Protein AF-A0A6P8YXA9-F1 (afdb_monomer_lite)

Secondary structure (DSSP, 8-state):
------S---------------HHHHHHHHHHHHHHHTTS---SSSPPHHHHHHHHHHHHHHTT--TTTHHHHHHHHHHHH-SS--HHHHHHHHHHHHHHHHSPPP-

pLDDT: mean 82.01, std 16.98, range [42.91, 97.69]

Foldseek 3Di:
DDPDDDDDPPPDPPVPPQADDDPQQLVLLLVLLLVLLVPQDADDPDDGLSRVLSVVLSVSVVSRDQLQCSLVSSLVSSCVVPVCRPVVSSVSSSVSSNVSSVDDTDD

Radius of gyration: 18.48 Å; chains: 1; bounding box: 44×61×37 Å

Organism: Thrips palmi (NCBI:txid161013)

Structure (mmCIF, N/CA/C/O backbone):
data_AF-A0A6P8YXA9-F1
#
_entry.id   AF-A0A6P8YXA9-F1
#
loop_
_atom_site.group_PDB
_atom_site.id
_atom_site.type_symbol
_atom_site.label_atom_id
_atom_site.label_alt_id
_atom_site.label_comp_id
_atom_site.label_asym_id
_atom_site.label_entity_id
_atom_site.label_seq_id
_atom_site.pdbx_PDB_ins_code
_atom_site.Cartn_x
_atom_site.Cartn_y
_atom_site.Cartn_z
_atom_site.occupancy
_atom_site.B_iso_or_equiv
_atom_site.auth_seq_id
_atom_site.auth_comp_id
_atom_site.auth_asym_id
_atom_site.auth_atom_id
_atom_site.pdbx_PDB_model_num
ATOM 1 N N . MET A 1 1 ? -32.510 -47.750 -3.901 1.00 48.03 1 MET A N 1
ATOM 2 C CA . MET A 1 1 ? -31.948 -46.939 -2.799 1.00 48.03 1 MET A CA 1
ATOM 3 C C . MET A 1 1 ? -31.085 -45.852 -3.418 1.00 48.03 1 MET A C 1
ATOM 5 O O . MET A 1 1 ? -30.033 -46.178 -3.936 1.00 48.03 1 MET A O 1
ATOM 9 N N . SER A 1 2 ? -31.540 -44.599 -3.441 1.00 42.91 2 SER A N 1
ATOM 10 C CA . SER A 1 2 ? -30.706 -43.468 -3.870 1.00 42.91 2 SER A CA 1
ATOM 11 C C . SER A 1 2 ? -30.929 -42.328 -2.881 1.00 42.91 2 SER A C 1
ATOM 13 O O . SER A 1 2 ? -31.830 -41.508 -3.024 1.00 42.91 2 SER A O 1
ATOM 15 N N . ARG A 1 3 ? -30.195 -42.407 -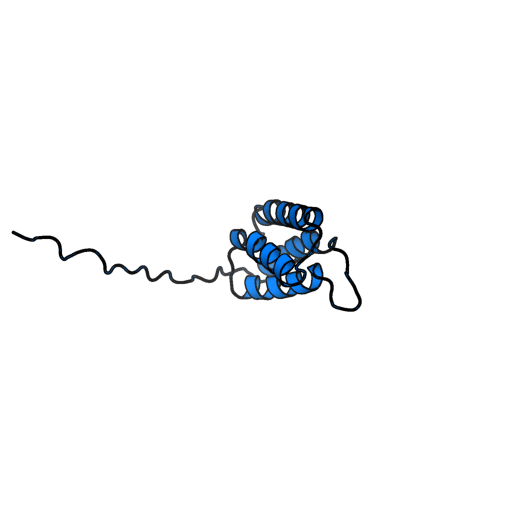1.768 1.00 54.41 3 ARG A N 1
ATOM 16 C CA . ARG A 1 3 ? -30.170 -41.426 -0.679 1.00 54.41 3 ARG A CA 1
ATOM 17 C C . ARG A 1 3 ? -28.969 -40.506 -0.901 1.00 54.41 3 ARG A C 1
ATOM 19 O O . ARG A 1 3 ? -27.994 -40.604 -0.171 1.00 54.41 3 ARG A O 1
ATOM 26 N N . THR A 1 4 ? -29.019 -39.644 -1.911 1.00 52.78 4 THR A N 1
ATOM 27 C CA . THR A 1 4 ? -27.946 -38.655 -2.123 1.00 52.78 4 THR A CA 1
ATOM 28 C C . THR A 1 4 ? -28.508 -37.391 -2.761 1.00 52.78 4 THR A C 1
ATOM 30 O O . THR A 1 4 ? -28.155 -37.020 -3.872 1.00 52.78 4 THR A O 1
ATOM 33 N N . LEU A 1 5 ? -29.473 -36.760 -2.095 1.00 53.25 5 LEU A N 1
ATOM 34 C CA . LEU A 1 5 ? -30.081 -35.522 -2.588 1.00 53.25 5 LEU A CA 1
ATOM 35 C C . LEU A 1 5 ? -30.401 -34.580 -1.430 1.00 53.25 5 LEU A C 1
ATOM 37 O O . LEU A 1 5 ? -31.514 -34.110 -1.275 1.00 53.25 5 LEU A O 1
ATOM 41 N N . LEU A 1 6 ? -29.408 -34.357 -0.578 1.00 52.28 6 LEU A N 1
ATOM 42 C CA . LEU A 1 6 ? -29.375 -33.331 0.458 1.00 52.28 6 LEU A CA 1
ATOM 43 C C . LEU A 1 6 ? -27.892 -32.975 0.624 1.00 52.28 6 LEU A C 1
ATOM 45 O O . LEU A 1 6 ? -27.059 -33.874 0.582 1.00 52.28 6 LEU A O 1
ATOM 49 N N . ILE A 1 7 ? -27.577 -31.698 0.852 1.00 54.12 7 ILE A N 1
ATOM 50 C CA . ILE A 1 7 ? -26.226 -31.118 1.019 1.00 54.12 7 ILE A CA 1
ATOM 51 C C . ILE A 1 7 ? -25.566 -30.615 -0.282 1.00 54.12 7 ILE A C 1
ATOM 53 O O . ILE A 1 7 ? -24.484 -31.063 -0.609 1.00 54.12 7 ILE A O 1
ATOM 57 N N . VAL A 1 8 ? -26.143 -29.633 -0.989 1.00 51.28 8 VAL A N 1
ATOM 58 C CA . VAL A 1 8 ? -25.339 -28.558 -1.631 1.00 51.28 8 VAL A CA 1
ATOM 59 C C . VAL A 1 8 ? -26.202 -27.296 -1.817 1.00 51.28 8 VAL A C 1
ATOM 61 O O . VAL A 1 8 ? -26.421 -26.833 -2.927 1.00 51.28 8 VAL A O 1
ATOM 64 N N . LEU A 1 9 ? -26.763 -26.730 -0.747 1.00 45.59 9 LEU A N 1
ATOM 65 C CA . LEU A 1 9 ? -27.330 -25.371 -0.825 1.00 45.59 9 LEU A CA 1
ATOM 66 C C . LEU A 1 9 ? -27.036 -24.557 0.440 1.00 45.59 9 LEU A C 1
ATOM 68 O O . LEU A 1 9 ? -27.839 -23.754 0.892 1.00 45.59 9 LEU A O 1
ATOM 72 N N . ALA A 1 10 ? -25.853 -24.764 1.014 1.00 48.88 10 ALA A N 1
ATOM 73 C CA . ALA A 1 10 ? -25.210 -23.766 1.856 1.00 48.88 10 ALA A CA 1
ATOM 74 C C . ALA A 1 10 ? -24.262 -22.970 0.953 1.00 48.88 10 ALA A C 1
ATOM 76 O O . ALA A 1 10 ? -23.042 -23.047 1.095 1.00 48.88 10 ALA A O 1
ATOM 77 N N . LEU A 1 11 ? -24.813 -22.273 -0.052 1.00 47.75 11 LEU A N 1
ATOM 78 C CA . LEU A 1 11 ? -24.038 -21.250 -0.741 1.00 47.75 11 LEU A CA 1
ATOM 79 C C . LEU A 1 11 ? -23.850 -20.134 0.278 1.00 47.75 11 LEU A C 1
ATOM 81 O O . LEU A 1 11 ? -24.747 -19.343 0.558 1.00 47.75 11 LEU A O 1
ATOM 85 N N . VAL A 1 12 ? -22.685 -20.216 0.904 1.00 53.66 12 VAL A N 1
ATOM 86 C CA . VAL A 1 12 ? -22.055 -19.261 1.791 1.00 53.66 12 VAL A CA 1
ATOM 87 C C . VAL A 1 12 ? -22.449 -17.860 1.343 1.00 53.66 12 VAL A C 1
ATOM 89 O O . VAL A 1 12 ? -21.948 -17.349 0.342 1.00 53.66 12 VAL A O 1
ATOM 92 N N . VAL A 1 13 ? -23.350 -17.231 2.097 1.00 48.41 13 VAL A N 1
ATOM 93 C CA . VAL A 1 13 ? -23.421 -15.777 2.141 1.00 48.41 13 VAL A CA 1
ATOM 94 C C . VAL A 1 13 ? -22.087 -15.370 2.752 1.00 48.41 13 VAL A C 1
ATOM 96 O O . VAL A 1 13 ? -21.944 -15.264 3.966 1.00 48.41 13 VAL A O 1
ATOM 99 N N . ALA A 1 14 ? -21.061 -15.248 1.911 1.00 51.09 14 ALA A N 1
ATOM 100 C CA . ALA A 1 14 ? -19.849 -14.538 2.248 1.00 51.09 14 ALA A CA 1
ATOM 101 C C . ALA A 1 14 ? -20.289 -13.082 2.331 1.00 51.09 14 ALA A C 1
ATOM 103 O O . ALA A 1 14 ? -20.175 -12.321 1.375 1.00 51.09 14 ALA A O 1
ATOM 104 N N . THR A 1 15 ? -20.908 -12.729 3.455 1.00 48.28 15 THR A N 1
ATOM 105 C CA . THR A 1 15 ? -21.069 -11.357 3.900 1.00 48.28 15 THR A CA 1
ATOM 106 C C . THR A 1 15 ? -19.699 -10.727 3.737 1.00 48.28 15 THR A C 1
ATOM 108 O O . THR A 1 15 ? -18.768 -11.043 4.485 1.00 48.28 15 THR A O 1
ATOM 111 N N . ALA A 1 16 ? -19.553 -9.917 2.691 1.00 51.34 16 ALA A N 1
ATOM 112 C CA . ALA A 1 16 ? -18.423 -9.038 2.498 1.00 51.34 16 ALA A CA 1
ATOM 113 C C . ALA A 1 16 ? -18.476 -8.037 3.653 1.00 51.34 16 ALA A C 1
ATOM 115 O O . ALA A 1 16 ? -19.016 -6.943 3.535 1.00 51.34 16 ALA A O 1
ATOM 116 N N . TYR A 1 17 ? -18.017 -8.471 4.825 1.00 56.78 17 TYR A N 1
ATOM 117 C CA . TYR A 1 17 ? -17.799 -7.600 5.956 1.00 56.78 17 TYR A CA 1
ATOM 118 C C . TYR A 1 17 ? -16.659 -6.684 5.535 1.00 56.78 17 TYR A C 1
ATOM 120 O O . TYR A 1 17 ? -15.492 -7.087 5.550 1.00 56.78 17 TYR A O 1
ATOM 128 N N . ALA A 1 18 ? -17.021 -5.480 5.093 1.00 63.09 18 ALA A N 1
ATOM 129 C CA . ALA A 1 18 ? -16.091 -4.374 5.001 1.00 63.09 18 ALA A CA 1
ATOM 130 C C . ALA A 1 18 ? -15.378 -4.276 6.354 1.00 63.09 18 ALA A C 1
ATOM 132 O O . ALA A 1 18 ? -16.013 -4.229 7.410 1.00 63.09 18 ALA A O 1
ATOM 133 N N . HIS A 1 19 ? -14.054 -4.333 6.341 1.00 78.00 19 HIS A N 1
ATOM 134 C CA . HIS A 1 19 ? -13.276 -4.177 7.551 1.00 78.00 19 HIS A CA 1
ATOM 135 C C . HIS A 1 19 ? -13.378 -2.720 8.013 1.00 78.00 19 HIS A C 1
ATOM 137 O O . HIS A 1 19 ? -12.981 -1.800 7.302 1.00 78.00 19 HIS A O 1
ATOM 143 N N . HIS A 1 20 ? -13.941 -2.493 9.197 1.00 86.81 20 HIS A N 1
ATOM 144 C CA . HIS A 1 20 ? -14.159 -1.143 9.704 1.00 86.81 20 HIS A CA 1
ATOM 145 C C . HIS A 1 20 ? -12.905 -0.623 10.411 1.00 86.81 20 HIS A C 1
ATOM 147 O O . HIS A 1 20 ? -12.669 -0.933 11.575 1.00 86.81 20 HIS A O 1
ATOM 153 N N . TYR A 1 21 ? -12.117 0.188 9.706 1.00 91.38 21 TYR A N 1
ATOM 154 C CA . TYR A 1 21 ? -11.011 0.943 10.294 1.00 91.38 21 TYR A CA 1
ATOM 155 C C . TYR A 1 21 ? -11.501 2.258 10.901 1.00 91.38 21 TYR A C 1
ATOM 157 O O . TYR A 1 21 ? -12.275 2.987 10.268 1.00 91.38 21 TYR A O 1
ATOM 165 N N . THR A 1 22 ? -10.991 2.616 12.080 1.00 94.88 22 THR A N 1
ATOM 166 C CA . THR A 1 22 ? -11.156 3.977 12.616 1.00 94.88 22 THR A CA 1
ATOM 167 C C . THR A 1 22 ? -10.470 4.999 11.699 1.00 94.88 22 THR A C 1
ATOM 169 O O . THR A 1 22 ? -9.550 4.641 10.959 1.00 94.88 22 THR A O 1
ATOM 172 N N . PRO A 1 23 ? -10.839 6.291 11.740 1.00 94.38 23 PRO A N 1
ATOM 173 C CA . PRO A 1 23 ? -10.139 7.315 10.960 1.00 94.38 23 PRO A CA 1
ATOM 174 C C . PRO A 1 23 ? -8.619 7.346 11.205 1.00 94.38 23 PRO A C 1
ATOM 176 O O . PRO A 1 23 ? -7.851 7.551 10.267 1.00 94.38 23 PRO A O 1
ATOM 179 N N . ALA A 1 24 ? -8.177 7.085 12.442 1.00 95.19 24 ALA A N 1
ATOM 180 C CA . ALA A 1 24 ? -6.759 6.993 12.789 1.00 95.19 24 ALA A CA 1
ATOM 181 C C . ALA A 1 24 ? -6.081 5.789 12.114 1.00 95.19 24 ALA A C 1
ATOM 183 O O . ALA A 1 24 ? -5.026 5.941 11.503 1.00 95.19 24 ALA A O 1
ATOM 184 N N . GLN A 1 25 ? -6.730 4.623 12.132 1.00 96.38 25 GLN A N 1
ATOM 185 C CA . GLN A 1 25 ? -6.242 3.418 11.458 1.00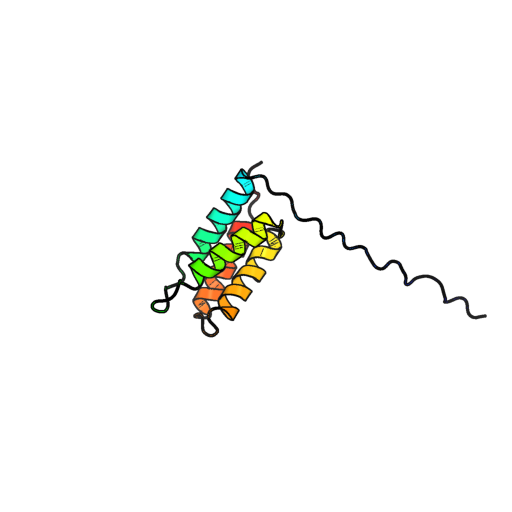 96.38 25 GLN A CA 1
ATOM 186 C C . GLN A 1 25 ? -6.201 3.577 9.934 1.00 96.38 25 GLN A C 1
ATOM 188 O O . GLN A 1 25 ? -5.250 3.133 9.298 1.00 96.38 25 GLN A O 1
ATOM 193 N N . GLN A 1 26 ? -7.195 4.246 9.339 1.00 95.56 26 GLN A N 1
ATOM 194 C CA . GLN A 1 26 ? -7.186 4.558 7.905 1.00 95.56 26 GLN A CA 1
ATOM 195 C C . GLN A 1 26 ? -6.014 5.473 7.553 1.00 95.56 26 GLN A C 1
ATOM 197 O O . GLN A 1 26 ? -5.317 5.226 6.571 1.00 95.56 26 GLN A O 1
ATOM 202 N N . LYS A 1 27 ? -5.770 6.514 8.361 1.00 95.94 27 LYS A N 1
ATOM 203 C CA . LYS A 1 27 ? -4.612 7.395 8.182 1.00 95.94 27 LYS A CA 1
ATOM 204 C C . LYS A 1 27 ? -3.308 6.605 8.269 1.00 95.94 27 LYS A C 1
ATOM 206 O O . LYS A 1 27 ? -2.478 6.723 7.378 1.00 95.94 27 LYS A O 1
ATOM 211 N N . GLU A 1 28 ? -3.153 5.776 9.294 1.00 97.06 28 GLU A N 1
ATOM 212 C CA . GLU A 1 28 ? -1.956 4.959 9.488 1.00 97.06 28 GLU A CA 1
ATOM 213 C C . GLU A 1 28 ? -1.712 3.983 8.327 1.00 97.06 28 GLU A C 1
ATOM 215 O O . GLU A 1 28 ? -0.582 3.861 7.857 1.00 97.06 28 GLU A O 1
ATOM 220 N N . LEU A 1 29 ? -2.759 3.319 7.826 1.00 96.44 29 LEU A N 1
ATOM 221 C CA . LEU A 1 29 ? -2.665 2.469 6.637 1.00 96.44 29 LEU A CA 1
ATOM 222 C C . LEU A 1 29 ? -2.216 3.267 5.413 1.00 96.44 29 LEU A C 1
ATOM 224 O O . LEU A 1 29 ? -1.294 2.845 4.718 1.00 96.44 29 LEU A O 1
ATOM 228 N N . ASN A 1 30 ? -2.833 4.422 5.172 1.00 96.44 30 ASN A N 1
ATOM 229 C CA . ASN A 1 30 ? -2.504 5.272 4.033 1.00 96.44 30 ASN A CA 1
ATOM 230 C C . ASN A 1 30 ? -1.059 5.786 4.109 1.00 96.44 30 ASN A C 1
ATOM 232 O O . ASN A 1 30 ? -0.346 5.721 3.112 1.00 96.44 30 ASN A O 1
ATOM 236 N N . ASP A 1 31 ? -0.598 6.222 5.283 1.00 97.38 31 ASP A N 1
ATOM 237 C CA . ASP A 1 31 ? 0.782 6.679 5.487 1.00 97.38 31 ASP A CA 1
ATOM 238 C C . ASP A 1 31 ? 1.783 5.544 5.207 1.00 97.38 31 ASP A C 1
ATOM 240 O O . ASP A 1 31 ? 2.771 5.728 4.496 1.00 97.38 31 ASP A O 1
ATOM 244 N N . ARG A 1 32 ? 1.503 4.338 5.716 1.00 97.69 32 ARG A N 1
ATOM 245 C CA . ARG A 1 32 ? 2.327 3.143 5.479 1.00 97.69 32 ARG A CA 1
ATOM 246 C C . ARG A 1 32 ? 2.374 2.747 4.004 1.00 97.69 32 ARG A C 1
ATOM 248 O O . ARG A 1 32 ? 3.431 2.337 3.531 1.00 97.69 32 ARG A O 1
ATOM 255 N N . VAL A 1 33 ? 1.250 2.852 3.292 1.00 96.75 33 VAL A N 1
ATOM 256 C CA . VAL A 1 33 ? 1.192 2.605 1.845 1.00 96.75 33 VAL A CA 1
ATOM 257 C C . VAL A 1 33 ? 1.990 3.661 1.087 1.00 96.75 33 VAL A C 1
ATOM 259 O O . VAL A 1 33 ? 2.784 3.296 0.223 1.00 96.75 33 VAL A O 1
ATOM 262 N N . TRP A 1 34 ? 1.827 4.945 1.422 1.00 95.69 34 TRP A N 1
ATOM 263 C CA . TRP A 1 34 ? 2.541 6.039 0.764 1.00 95.69 34 TRP A CA 1
ATOM 264 C C . TRP A 1 34 ? 4.055 5.848 0.834 1.00 95.69 34 TRP A C 1
ATOM 266 O O . TRP A 1 34 ? 4.711 5.884 -0.201 1.00 95.69 34 TRP A O 1
ATOM 276 N N . VAL A 1 35 ? 4.598 5.533 2.013 1.00 95.88 35 VAL A N 1
ATOM 277 C CA . VAL A 1 35 ? 6.041 5.285 2.197 1.00 95.88 35 VAL A CA 1
ATOM 278 C C . VAL A 1 35 ? 6.572 4.192 1.259 1.00 95.88 35 VAL A C 1
ATOM 280 O O . VAL A 1 35 ? 7.700 4.281 0.783 1.00 95.88 35 VAL A O 1
ATOM 283 N N . CYS A 1 36 ? 5.769 3.169 0.957 1.00 95.62 36 CYS A N 1
ATOM 284 C CA . CYS A 1 36 ? 6.175 2.097 0.048 1.00 95.62 36 CYS A CA 1
ATOM 285 C C . CYS A 1 36 ? 6.064 2.458 -1.442 1.00 95.62 36 CYS A C 1
ATOM 287 O O . CYS A 1 36 ? 6.670 1.776 -2.269 1.00 95.62 36 CYS A O 1
ATOM 289 N N . LEU A 1 37 ? 5.280 3.480 -1.795 1.00 92.31 37 LEU A N 1
ATOM 290 C CA . LEU A 1 37 ? 4.997 3.869 -3.182 1.00 92.31 37 LEU A CA 1
ATOM 291 C C . LEU A 1 37 ? 5.684 5.169 -3.609 1.00 92.31 37 LEU A C 1
ATOM 293 O O . LEU A 1 37 ? 5.911 5.356 -4.801 1.00 92.31 37 LEU A O 1
ATOM 297 N N . GLU A 1 38 ? 6.037 6.039 -2.664 1.00 89.31 38 GLU A N 1
ATOM 298 C CA . GLU A 1 38 ? 6.753 7.298 -2.894 1.00 89.31 38 GLU A CA 1
ATOM 299 C C . GLU A 1 38 ? 8.045 7.132 -3.720 1.00 89.31 38 GLU A C 1
ATOM 301 O O . GLU A 1 38 ? 8.278 7.958 -4.602 1.00 89.31 38 GLU A O 1
ATOM 306 N N . PRO A 1 39 ? 8.860 6.068 -3.540 1.00 87.69 39 PRO A N 1
ATOM 307 C CA . PRO A 1 39 ? 10.081 5.890 -4.329 1.00 87.69 39 PRO A CA 1
ATOM 308 C C . PRO A 1 39 ? 9.844 5.480 -5.790 1.00 87.69 39 PRO A C 1
ATOM 310 O O . PRO A 1 39 ? 10.804 5.403 -6.557 1.00 87.69 39 PRO A O 1
ATOM 313 N N . ILE A 1 40 ? 8.607 5.152 -6.182 1.00 85.06 40 ILE A N 1
ATOM 314 C CA . ILE A 1 40 ? 8.305 4.700 -7.543 1.00 85.06 40 ILE A CA 1
ATOM 315 C C . ILE A 1 40 ? 8.402 5.905 -8.491 1.00 85.06 40 ILE A C 1
ATOM 317 O O . ILE A 1 40 ? 7.631 6.858 -8.346 1.00 85.06 40 ILE A O 1
ATOM 321 N N . PRO A 1 41 ? 9.316 5.876 -9.478 1.00 75.06 41 PRO A N 1
ATOM 322 C CA . PRO A 1 41 ? 9.608 7.039 -10.301 1.00 75.06 41 PRO A CA 1
ATOM 323 C C . PRO A 1 41 ? 8.405 7.485 -11.138 1.00 75.06 41 PRO A C 1
ATOM 325 O O . PRO A 1 41 ? 7.606 6.684 -11.631 1.00 75.06 41 PRO A O 1
ATOM 328 N N . THR A 1 42 ? 8.311 8.798 -11.347 1.00 68.00 42 THR A N 1
ATOM 329 C CA . THR A 1 42 ? 7.365 9.429 -12.269 1.00 68.00 42 THR A CA 1
ATOM 330 C C . THR A 1 42 ? 7.804 9.147 -13.708 1.00 68.00 42 THR A C 1
ATOM 332 O O . THR A 1 42 ? 8.689 9.818 -14.241 1.00 68.00 42 THR A O 1
ATOM 335 N N . SER A 1 43 ? 7.220 8.148 -14.364 1.00 60.44 43 SER A N 1
ATOM 336 C CA . SER A 1 43 ? 7.415 7.966 -15.803 1.00 60.44 43 SER A CA 1
ATOM 337 C C . SER A 1 43 ? 6.514 8.940 -16.581 1.00 60.44 43 SER A C 1
ATOM 339 O O . SER A 1 43 ? 5.336 8.661 -16.789 1.00 60.44 43 SER A O 1
ATOM 341 N N . GLY A 1 44 ? 7.065 10.074 -17.026 1.00 58.38 44 GLY A N 1
ATOM 342 C CA . GLY A 1 44 ? 6.394 11.018 -17.937 1.00 58.38 44 GLY A CA 1
ATOM 343 C C . GLY A 1 44 ? 5.546 12.115 -17.274 1.00 58.38 44 GLY A C 1
ATOM 344 O O . GLY A 1 44 ? 5.559 12.293 -16.062 1.00 58.38 44 GLY A O 1
ATOM 345 N N . SER A 1 45 ? 4.832 12.891 -18.101 1.00 53.44 45 SER A N 1
ATOM 346 C CA . SER A 1 45 ? 4.034 14.073 -17.712 1.00 53.44 45 SER A CA 1
ATOM 347 C C . SER A 1 45 ? 2.663 13.753 -17.095 1.00 53.44 45 SER A C 1
ATOM 349 O O . SER A 1 45 ? 1.891 14.669 -16.816 1.00 53.44 45 SER A O 1
ATOM 351 N N . PHE A 1 46 ? 2.339 12.472 -16.924 1.00 58.66 46 PHE A N 1
ATOM 352 C CA . PHE A 1 46 ? 1.129 12.006 -16.249 1.00 58.66 46 PHE A CA 1
ATOM 353 C C . PHE A 1 46 ? 1.449 11.621 -14.802 1.00 58.66 46 PHE A C 1
ATOM 355 O O . PHE A 1 46 ? 2.606 11.416 -14.443 1.00 58.66 46 PHE A O 1
ATOM 362 N N . GLU A 1 47 ? 0.418 11.552 -13.958 1.00 68.88 47 GLU A N 1
ATOM 363 C CA . GLU A 1 47 ? 0.565 11.174 -12.554 1.00 68.88 47 GLU A CA 1
ATOM 364 C C . GLU A 1 47 ? 1.384 9.884 -12.404 1.00 68.88 47 GLU A C 1
ATOM 366 O O . GLU A 1 47 ? 1.127 8.895 -13.098 1.00 68.88 47 GLU A O 1
ATOM 371 N N . ALA A 1 48 ? 2.374 9.912 -11.503 1.00 80.12 48 ALA A N 1
ATOM 372 C CA . ALA A 1 48 ? 3.251 8.780 -11.236 1.00 80.12 48 ALA A CA 1
ATOM 373 C C . ALA A 1 48 ? 2.428 7.522 -10.918 1.00 80.12 48 ALA A C 1
ATOM 375 O O . ALA A 1 48 ? 1.475 7.628 -10.139 1.00 80.12 48 ALA A O 1
ATOM 376 N N . PRO A 1 49 ? 2.821 6.329 -11.403 1.00 86.31 49 PRO A N 1
ATOM 377 C CA . PRO A 1 49 ? 2.135 5.083 -11.060 1.00 86.31 49 PRO A CA 1
ATOM 378 C C . PRO A 1 49 ? 1.958 4.892 -9.546 1.00 86.31 49 PRO A C 1
ATOM 380 O O . PRO A 1 49 ? 0.886 4.497 -9.091 1.00 86.31 49 PRO A O 1
ATOM 383 N N . GLY A 1 50 ? 2.977 5.253 -8.754 1.00 88.50 50 GLY A N 1
ATOM 384 C CA . GLY A 1 50 ? 2.903 5.232 -7.291 1.00 88.50 50 GLY A CA 1
ATOM 385 C C . GLY A 1 50 ? 1.826 6.163 -6.723 1.00 88.50 50 GLY A C 1
ATOM 386 O O . GLY A 1 50 ? 1.054 5.746 -5.864 1.00 88.50 50 GLY A O 1
ATOM 387 N N . GLY A 1 51 ? 1.716 7.391 -7.239 1.00 89.38 51 GLY A N 1
ATOM 388 C CA . GLY A 1 51 ? 0.703 8.367 -6.819 1.00 89.38 51 GLY A CA 1
ATOM 389 C C . GLY A 1 51 ? -0.719 7.944 -7.190 1.00 89.38 51 GLY A C 1
ATOM 390 O O . GLY A 1 51 ? -1.611 7.963 -6.337 1.00 89.38 51 GLY A O 1
ATOM 391 N N . TYR A 1 52 ? -0.903 7.463 -8.424 1.00 90.81 52 TYR A N 1
ATOM 392 C CA . TYR A 1 52 ? -2.184 6.936 -8.889 1.00 90.81 52 TYR A CA 1
ATOM 393 C C . TYR A 1 52 ? -2.645 5.762 -8.012 1.00 90.81 52 TYR A C 1
ATOM 395 O O . TYR A 1 52 ? -3.730 5.805 -7.430 1.00 90.81 52 TYR A O 1
ATOM 403 N N . CYS A 1 53 ? -1.792 4.749 -7.834 1.00 92.69 53 CYS A N 1
ATOM 404 C CA . CYS A 1 53 ? -2.144 3.563 -7.055 1.00 92.69 53 CYS A CA 1
ATOM 405 C C . CYS A 1 53 ? -2.259 3.827 -5.554 1.00 92.69 53 CYS A C 1
ATOM 407 O O . CYS A 1 53 ? -3.036 3.156 -4.871 1.00 92.69 53 CYS A O 1
ATOM 409 N N . TYR A 1 54 ? -1.551 4.831 -5.034 1.00 94.19 54 TYR A N 1
ATOM 410 C CA . TYR A 1 54 ? -1.776 5.316 -3.680 1.00 94.19 54 TYR A CA 1
ATOM 411 C C . TYR A 1 54 ? -3.202 5.851 -3.522 1.00 94.19 54 TYR A C 1
ATOM 413 O O . TYR A 1 54 ? -3.904 5.434 -2.599 1.00 94.19 54 TYR A O 1
ATOM 421 N N . ARG A 1 55 ? -3.675 6.714 -4.428 1.00 93.56 55 ARG A N 1
ATOM 422 C CA . ARG A 1 55 ? -5.041 7.250 -4.358 1.00 93.56 55 ARG A CA 1
ATOM 423 C C . ARG A 1 55 ? -6.095 6.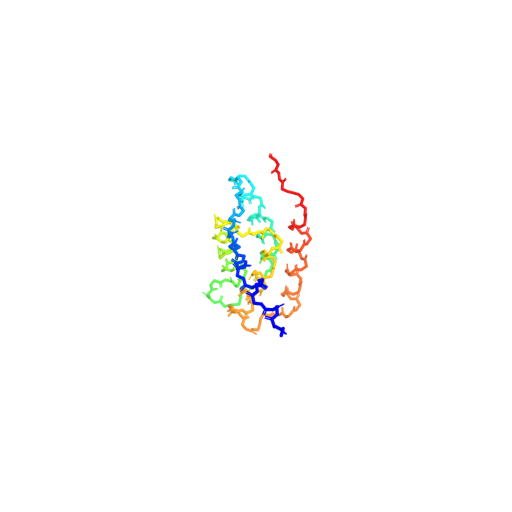145 -4.433 1.00 93.56 55 ARG A C 1
ATOM 425 O O . ARG A 1 55 ? -6.968 6.112 -3.571 1.00 93.56 55 ARG A O 1
ATOM 432 N N . GLU A 1 56 ? -5.959 5.211 -5.373 1.00 95.06 56 GLU A N 1
ATOM 433 C CA . GLU A 1 56 ? -6.861 4.054 -5.487 1.00 95.06 56 GLU A CA 1
ATOM 434 C C . GLU A 1 56 ? -6.886 3.215 -4.197 1.00 95.06 56 GLU A C 1
ATOM 436 O O . GLU A 1 56 ? -7.936 2.746 -3.756 1.00 95.06 56 GLU A O 1
ATOM 441 N N . SER A 1 57 ? -5.731 3.044 -3.544 1.00 95.06 57 SER A N 1
ATOM 442 C CA . SER A 1 57 ? -5.652 2.297 -2.285 1.00 95.06 57 SER A CA 1
ATOM 443 C C . SER A 1 57 ? -6.420 2.967 -1.141 1.00 95.06 57 SER A C 1
ATOM 445 O O . SER A 1 57 ? -7.014 2.264 -0.323 1.00 95.06 57 SER A O 1
ATOM 447 N N . LYS A 1 58 ? -6.479 4.308 -1.104 1.00 95.56 58 LYS A N 1
ATOM 448 C CA . LYS A 1 58 ? -7.225 5.047 -0.072 1.00 95.56 58 LYS A CA 1
ATOM 449 C C . LYS A 1 58 ? -8.718 4.752 -0.145 1.00 95.56 58 LYS A C 1
ATOM 451 O O . LYS A 1 58 ? -9.360 4.603 0.896 1.00 95.56 58 LYS A O 1
ATOM 456 N N . ASP A 1 59 ? -9.256 4.644 -1.355 1.00 94.25 59 ASP A N 1
ATOM 457 C CA . ASP A 1 59 ? -10.662 4.305 -1.557 1.00 94.25 59 ASP A CA 1
ATOM 458 C C . ASP A 1 59 ? -10.938 2.870 -1.109 1.00 94.25 59 ASP A C 1
ATOM 460 O O . ASP A 1 59 ? -11.896 2.631 -0.375 1.00 94.25 59 ASP A O 1
ATOM 464 N N . GLN A 1 60 ? -10.050 1.922 -1.424 1.00 94.81 60 GLN A N 1
ATOM 465 C CA . GLN A 1 60 ? -10.182 0.550 -0.924 1.00 94.81 60 GLN A CA 1
ATOM 466 C C . GLN A 1 60 ? -10.126 0.472 0.607 1.00 94.81 60 GLN A C 1
ATOM 468 O O . GLN A 1 60 ? -10.938 -0.228 1.214 1.00 94.81 60 GLN A O 1
ATOM 473 N N . VAL A 1 61 ? -9.215 1.212 1.250 1.00 94.62 61 VAL A N 1
ATOM 474 C CA . VAL A 1 61 ? -9.148 1.326 2.720 1.00 94.62 61 VAL A CA 1
ATOM 475 C C . VAL A 1 61 ? -10.462 1.875 3.276 1.00 94.62 61 VAL A C 1
ATOM 477 O O . VAL A 1 61 ? -11.000 1.321 4.236 1.00 94.62 61 VAL A O 1
ATOM 480 N N . ARG A 1 62 ? -11.020 2.915 2.649 1.00 91.38 62 ARG A N 1
ATOM 481 C CA . ARG A 1 62 ? -12.311 3.504 3.033 1.00 91.38 62 ARG A CA 1
ATOM 482 C C . ARG A 1 62 ? -13.475 2.519 2.880 1.00 91.38 62 ARG A C 1
ATOM 484 O O . ARG A 1 62 ? -14.378 2.526 3.715 1.00 91.38 62 ARG A O 1
ATOM 491 N N . TYR A 1 63 ? -13.452 1.674 1.850 1.00 91.75 63 TYR A N 1
ATOM 492 C CA . TYR A 1 63 ? -14.440 0.611 1.630 1.00 91.75 63 TYR A CA 1
ATOM 493 C C . TYR A 1 63 ? -14.183 -0.656 2.459 1.00 91.75 63 TYR A C 1
ATOM 495 O O . TYR A 1 63 ? -14.943 -1.620 2.368 1.00 91.75 63 TYR A O 1
ATOM 503 N N . GLY A 1 64 ? -13.152 -0.654 3.305 1.00 91.50 64 GLY A N 1
ATOM 504 C CA . GLY A 1 64 ? -12.880 -1.732 4.244 1.00 91.50 64 GLY A CA 1
ATOM 505 C C . GLY A 1 64 ? -12.222 -2.954 3.614 1.00 91.50 64 GLY A C 1
ATOM 506 O O . GLY A 1 64 ? -12.475 -4.083 4.045 1.00 91.50 64 GLY A O 1
ATOM 507 N N . ILE A 1 65 ? -11.363 -2.766 2.609 1.00 94.12 65 ILE A N 1
ATOM 508 C CA . ILE A 1 65 ? -10.443 -3.829 2.199 1.00 94.12 65 ILE A CA 1
ATOM 509 C C . ILE A 1 65 ? -9.614 -4.274 3.409 1.00 94.12 65 ILE A C 1
ATOM 511 O O . ILE A 1 65 ? -9.152 -3.458 4.199 1.00 94.12 65 ILE A O 1
ATOM 515 N N . LYS A 1 66 ? -9.389 -5.576 3.568 1.00 93.50 66 LYS A N 1
ATOM 516 C CA . LYS A 1 66 ? -8.488 -6.065 4.617 1.00 93.50 66 LYS A CA 1
ATOM 517 C C . LYS A 1 66 ? -7.051 -5.626 4.323 1.00 93.50 66 LYS A C 1
ATOM 519 O O . LYS A 1 66 ? -6.595 -5.751 3.184 1.00 93.50 66 LYS A O 1
ATOM 524 N N . LYS A 1 67 ? -6.309 -5.189 5.344 1.00 93.25 67 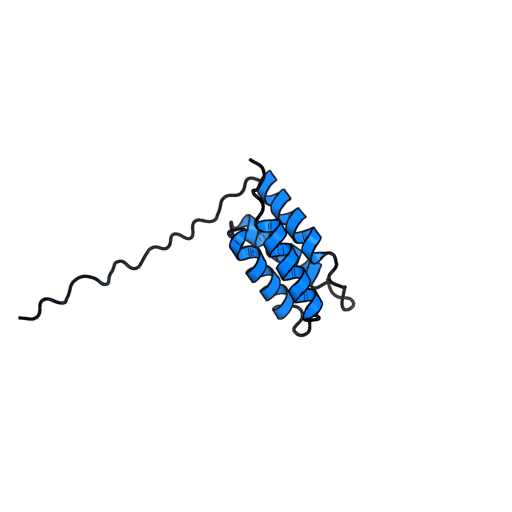LYS A N 1
ATOM 525 C CA . LYS A 1 67 ? -4.906 -4.758 5.209 1.00 93.25 67 LYS A CA 1
ATOM 526 C C . LYS A 1 67 ? -4.007 -5.835 4.593 1.00 93.25 67 LYS A C 1
ATOM 528 O O . LYS A 1 67 ? -3.070 -5.508 3.878 1.00 93.25 67 LYS A O 1
ATOM 533 N N . GLU A 1 68 ? -4.322 -7.112 4.800 1.00 93.19 68 GLU A N 1
ATOM 534 C CA . GLU A 1 68 ? -3.597 -8.252 4.226 1.00 93.19 68 GLU A CA 1
ATOM 535 C C . GLU A 1 68 ? -3.817 -8.394 2.709 1.00 93.19 68 GLU A C 1
ATOM 537 O O . GLU A 1 68 ? -2.995 -8.991 2.017 1.00 93.19 68 GLU A O 1
ATOM 542 N N . ALA A 1 69 ? -4.912 -7.842 2.176 1.00 94.88 69 ALA A N 1
ATOM 543 C CA . ALA A 1 69 ? -5.227 -7.858 0.748 1.00 94.88 69 ALA A CA 1
ATOM 544 C C . ALA A 1 69 ? -4.676 -6.632 -0.008 1.00 94.88 69 ALA A C 1
ATOM 546 O O . ALA A 1 69 ? -4.496 -6.702 -1.227 1.00 94.88 69 ALA A O 1
ATOM 547 N N . LEU A 1 70 ? -4.357 -5.537 0.696 1.00 94.44 70 LEU A N 1
ATOM 548 C CA . LEU A 1 70 ? -3.820 -4.303 0.107 1.00 94.44 70 LEU A CA 1
ATOM 549 C C . LEU A 1 70 ? -2.539 -4.499 -0.720 1.00 94.44 70 LEU A C 1
ATOM 551 O O . LEU A 1 70 ? -2.504 -3.962 -1.827 1.00 94.44 70 LEU A O 1
ATOM 555 N N . PRO A 1 71 ? -1.512 -5.262 -0.279 1.00 95.38 71 PRO A N 1
ATOM 556 C CA . PRO A 1 71 ? -0.293 -5.428 -1.071 1.00 95.38 71 PRO A CA 1
ATOM 557 C C . PRO A 1 71 ? -0.575 -5.967 -2.475 1.00 95.38 71 PRO A C 1
ATOM 559 O O . PRO A 1 7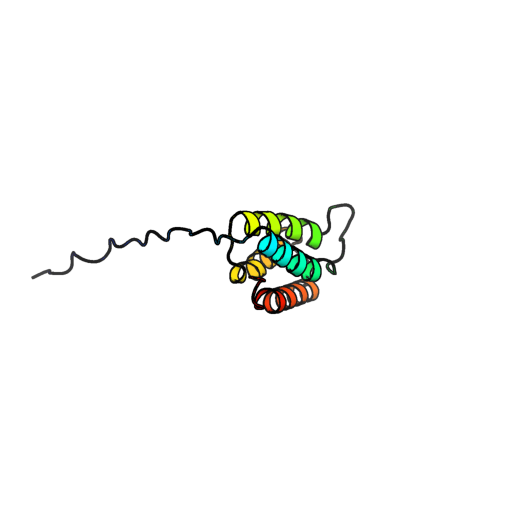1 ? -0.055 -5.449 -3.458 1.00 95.38 71 PRO A O 1
ATOM 562 N N . ASN A 1 72 ? -1.443 -6.977 -2.580 1.00 94.62 72 ASN A N 1
ATOM 563 C CA . ASN A 1 72 ? -1.791 -7.579 -3.865 1.00 94.62 72 ASN A CA 1
ATOM 564 C C . ASN A 1 72 ? -2.635 -6.632 -4.728 1.00 94.62 72 ASN A C 1
ATOM 566 O O . ASN A 1 72 ? -2.401 -6.559 -5.933 1.00 94.62 72 ASN A O 1
ATOM 570 N N . TYR A 1 73 ? -3.574 -5.892 -4.126 1.00 95.12 73 TYR A N 1
ATOM 571 C CA . TYR A 1 73 ? -4.357 -4.873 -4.832 1.00 95.12 73 TYR A CA 1
ATOM 572 C C . TYR A 1 73 ? -3.455 -3.793 -5.442 1.00 95.12 73 TYR A C 1
ATOM 574 O O . TYR A 1 73 ? -3.549 -3.498 -6.631 1.00 95.12 73 TYR A O 1
ATOM 582 N N . ILE A 1 74 ? -2.541 -3.241 -4.643 1.00 94.69 74 ILE A N 1
ATOM 583 C CA . ILE A 1 74 ? -1.652 -2.154 -5.061 1.00 94.69 74 ILE A CA 1
ATOM 584 C C . ILE A 1 74 ? -0.674 -2.631 -6.137 1.00 94.69 74 ILE A C 1
ATOM 586 O O . ILE A 1 74 ? -0.496 -1.951 -7.142 1.00 94.69 74 ILE A O 1
ATOM 590 N N . VAL A 1 75 ? -0.076 -3.814 -5.974 1.00 92.19 75 VAL A N 1
ATOM 591 C CA . VAL A 1 75 ? 0.817 -4.395 -6.992 1.00 92.19 75 VAL A CA 1
ATOM 592 C C . VAL A 1 75 ? 0.079 -4.619 -8.305 1.00 92.19 75 VAL A C 1
ATOM 594 O O . VAL A 1 75 ? 0.625 -4.321 -9.365 1.00 92.19 75 VAL A O 1
ATOM 597 N N . LYS A 1 76 ? -1.168 -5.098 -8.248 1.00 92.12 76 LYS A N 1
ATOM 598 C CA . LYS A 1 76 ? -2.004 -5.214 -9.442 1.00 92.12 76 LYS A CA 1
ATOM 599 C C . LYS A 1 76 ? -2.248 -3.847 -10.087 1.00 92.12 76 LYS A C 1
ATOM 601 O O . LYS A 1 76 ? -2.052 -3.728 -11.288 1.00 92.12 76 LYS A O 1
ATOM 606 N N . CYS A 1 77 ? -2.599 -2.826 -9.304 1.00 92.25 77 CYS A N 1
ATOM 607 C CA . CYS A 1 77 ? -2.763 -1.466 -9.816 1.00 92.25 77 CYS A CA 1
ATOM 608 C C . CYS A 1 77 ? -1.496 -0.960 -10.523 1.00 92.25 77 CYS A C 1
ATOM 610 O O . CYS A 1 77 ? -1.588 -0.418 -11.620 1.00 92.25 77 CYS A O 1
ATOM 612 N N . LEU A 1 78 ? -0.313 -1.172 -9.932 1.00 89.25 78 LEU A N 1
ATOM 613 C CA . LEU A 1 78 ? 0.956 -0.727 -10.518 1.00 89.25 78 LEU A CA 1
ATOM 614 C C . LEU A 1 78 ? 1.214 -1.382 -11.879 1.00 89.25 78 LEU A C 1
ATOM 616 O O . LEU A 1 78 ? 1.622 -0.691 -12.807 1.00 89.25 78 LEU A O 1
ATOM 620 N N . LEU A 1 79 ? 0.947 -2.687 -11.988 1.00 87.12 79 LEU A N 1
ATOM 621 C CA . LEU A 1 79 ? 1.088 -3.462 -13.226 1.00 87.12 79 LEU A CA 1
ATOM 622 C C . LEU A 1 79 ? 0.041 -3.092 -14.286 1.00 87.12 79 LEU A C 1
ATOM 624 O O . LEU A 1 79 ? 0.339 -3.136 -15.475 1.00 87.12 79 LEU A O 1
ATOM 628 N N . ASP A 1 80 ? -1.178 -2.745 -13.871 1.00 86.94 80 ASP A N 1
ATOM 629 C CA . ASP A 1 80 ? -2.248 -2.341 -14.787 1.00 86.94 80 ASP A CA 1
ATOM 630 C C . ASP A 1 80 ? -2.023 -0.908 -15.313 1.00 86.94 80 ASP A C 1
ATOM 632 O O . ASP A 1 80 ? -2.239 -0.640 -16.495 1.00 86.94 80 ASP A O 1
ATOM 636 N N . TYR A 1 81 ? -1.582 0.017 -14.450 1.00 81.75 81 TYR A N 1
ATOM 637 C CA . TYR A 1 81 ? -1.374 1.430 -14.797 1.00 81.75 81 TYR A CA 1
ATOM 638 C C . TYR A 1 81 ? -0.076 1.663 -15.578 1.00 81.75 81 TYR A C 1
ATOM 640 O O . TYR A 1 81 ? -0.012 2.523 -16.455 1.00 81.75 81 TYR A O 1
ATOM 648 N N . SER A 1 82 ? 0.964 0.889 -15.279 1.00 75.81 82 SER A N 1
ATOM 649 C CA . SER A 1 82 ? 2.186 0.842 -16.069 1.00 75.81 82 SER A CA 1
ATOM 650 C C . SER A 1 82 ? 2.440 -0.618 -16.409 1.00 75.81 82 SER A C 1
ATOM 652 O O . SER A 1 82 ? 2.818 -1.356 -15.512 1.00 75.81 82 SER A O 1
ATOM 654 N N . PRO A 1 83 ? 2.239 -1.073 -17.658 1.00 62.84 83 PRO A N 1
ATOM 655 C CA . PRO A 1 83 ? 2.463 -2.471 -18.044 1.00 62.84 83 PRO A CA 1
ATOM 656 C C . PRO A 1 83 ? 3.952 -2.849 -18.099 1.00 62.84 83 PRO A C 1
ATOM 658 O O . PRO A 1 83 ? 4.294 -4.025 -18.216 1.00 62.84 83 PRO A O 1
ATOM 661 N N . THR A 1 84 ? 4.846 -1.864 -17.979 1.00 64.44 84 THR A N 1
ATOM 662 C CA . THR A 1 84 ? 6.294 -2.054 -17.834 1.00 64.44 84 THR A CA 1
ATOM 663 C C . THR A 1 84 ? 6.820 -1.307 -16.607 1.00 64.44 84 THR A C 1
ATOM 665 O O . THR A 1 84 ? 7.761 -0.516 -16.738 1.00 64.44 84 THR A O 1
ATOM 668 N N . PRO A 1 85 ? 6.241 -1.488 -15.405 1.00 65.31 85 PRO A N 1
ATOM 669 C CA . PRO A 1 85 ? 6.910 -0.963 -14.235 1.00 65.31 85 PRO A CA 1
ATOM 670 C C . PRO A 1 85 ? 8.184 -1.797 -14.080 1.00 65.31 85 PRO A C 1
ATOM 672 O O . PRO A 1 85 ? 8.178 -3.009 -14.319 1.00 65.31 85 PRO A O 1
ATOM 675 N N . GLU A 1 86 ? 9.307 -1.180 -13.725 1.00 73.00 86 GLU A N 1
ATOM 676 C CA . GLU A 1 86 ? 10.517 -1.965 -13.495 1.00 73.00 86 GLU A CA 1
ATOM 677 C C . GLU A 1 86 ? 10.190 -3.093 -12.504 1.00 73.00 86 GLU A C 1
ATOM 679 O O . GLU A 1 86 ? 9.692 -2.853 -11.399 1.00 73.00 86 GLU A O 1
ATOM 684 N N . ALA A 1 87 ? 10.398 -4.346 -12.920 1.00 74.50 87 ALA A N 1
ATOM 685 C CA . ALA A 1 87 ? 9.981 -5.505 -12.132 1.00 74.50 87 ALA A CA 1
ATOM 686 C C . ALA A 1 87 ? 10.618 -5.481 -10.732 1.00 74.50 87 ALA A C 1
ATOM 688 O O . ALA A 1 87 ? 9.978 -5.843 -9.746 1.00 74.50 87 ALA A O 1
ATOM 689 N N . ALA A 1 88 ? 11.850 -4.966 -10.643 1.00 74.62 88 ALA A N 1
ATOM 690 C CA . ALA A 1 88 ? 12.561 -4.726 -9.394 1.00 74.62 88 ALA A CA 1
ATOM 691 C C . ALA A 1 88 ? 11.868 -3.678 -8.501 1.00 74.62 88 ALA A C 1
ATOM 693 O O . ALA A 1 88 ? 11.744 -3.893 -7.294 1.00 74.62 88 ALA A O 1
ATOM 694 N N . VAL A 1 89 ? 11.355 -2.586 -9.078 1.00 79.94 89 VAL A N 1
ATOM 695 C CA . VAL A 1 89 ? 10.603 -1.546 -8.353 1.00 79.94 89 VAL A CA 1
ATOM 696 C C . VAL A 1 89 ? 9.290 -2.117 -7.823 1.00 79.94 89 VAL A C 1
ATOM 698 O O . VAL A 1 89 ? 8.974 -1.957 -6.646 1.00 79.94 89 VAL A O 1
ATOM 701 N N . THR A 1 90 ? 8.564 -2.872 -8.650 1.00 83.00 90 THR A N 1
ATOM 702 C CA . THR A 1 90 ? 7.303 -3.517 -8.244 1.00 83.00 90 THR A CA 1
ATOM 703 C C . THR A 1 90 ? 7.525 -4.558 -7.144 1.00 83.00 90 THR A C 1
ATOM 705 O O . THR A 1 90 ? 6.752 -4.627 -6.188 1.00 83.00 90 THR A O 1
ATOM 708 N N . ALA A 1 91 ? 8.596 -5.352 -7.238 1.00 87.25 91 ALA A N 1
ATOM 709 C CA . ALA A 1 91 ? 8.966 -6.325 -6.212 1.00 87.25 91 ALA A CA 1
ATOM 710 C C . ALA A 1 91 ? 9.352 -5.646 -4.889 1.00 87.25 91 ALA A C 1
ATOM 712 O O . ALA A 1 91 ? 8.893 -6.069 -3.828 1.00 87.25 91 ALA A O 1
ATOM 713 N N . THR A 1 92 ? 10.129 -4.562 -4.954 1.00 90.56 92 THR A N 1
ATOM 714 C CA . THR A 1 92 ? 10.514 -3.763 -3.779 1.00 90.56 92 THR A CA 1
ATOM 715 C C . THR A 1 92 ? 9.291 -3.155 -3.098 1.00 90.56 92 THR A C 1
ATOM 717 O O . THR A 1 92 ? 9.118 -3.310 -1.888 1.00 90.56 92 THR A O 1
ATOM 720 N N . ALA A 1 93 ? 8.394 -2.539 -3.872 1.00 91.44 93 ALA A N 1
ATOM 721 C CA . ALA A 1 93 ? 7.146 -1.980 -3.359 1.00 91.44 93 ALA A CA 1
ATOM 722 C C . ALA A 1 93 ? 6.275 -3.062 -2.703 1.00 91.44 93 ALA A C 1
ATOM 724 O O . ALA A 1 93 ? 5.788 -2.877 -1.588 1.00 91.44 93 ALA A O 1
ATOM 725 N N . LYS A 1 94 ? 6.132 -4.231 -3.347 1.00 93.44 94 LYS A N 1
ATOM 726 C CA . LYS A 1 94 ? 5.400 -5.375 -2.786 1.00 93.44 94 LYS A CA 1
ATOM 727 C C . LYS A 1 94 ? 5.966 -5.806 -1.436 1.00 93.44 94 LYS A C 1
ATOM 729 O O . LYS A 1 94 ? 5.196 -6.010 -0.499 1.00 93.44 94 LYS A O 1
ATOM 734 N N . GLN A 1 95 ? 7.285 -5.953 -1.341 1.00 95.69 95 GLN A N 1
ATOM 735 C CA . GLN A 1 95 ? 7.939 -6.385 -0.110 1.00 95.69 95 GLN A CA 1
ATOM 736 C C . GLN A 1 95 ? 7.727 -5.366 1.015 1.00 95.69 95 GLN A C 1
ATOM 738 O O . GLN A 1 95 ? 7.278 -5.744 2.097 1.00 95.69 95 GLN A O 1
ATOM 743 N N . CYS A 1 96 ? 7.934 -4.075 0.732 1.00 97.31 96 CYS A N 1
ATOM 744 C CA . CYS A 1 96 ? 7.655 -2.998 1.683 1.00 97.31 96 CYS A CA 1
ATOM 745 C C . CYS A 1 96 ? 6.206 -3.047 2.190 1.00 97.31 96 CYS A C 1
ATOM 747 O O . CYS A 1 96 ? 5.968 -2.978 3.396 1.00 97.31 96 CYS A O 1
ATOM 749 N N . LEU A 1 97 ? 5.230 -3.215 1.288 1.00 97.00 97 LEU A N 1
ATOM 750 C CA . LEU A 1 97 ? 3.810 -3.280 1.646 1.00 97.00 97 LEU A CA 1
ATOM 751 C C . LEU A 1 97 ? 3.505 -4.475 2.554 1.00 97.00 97 LEU A C 1
ATOM 753 O O . LEU A 1 97 ? 2.803 -4.316 3.551 1.00 97.00 97 LEU A O 1
ATOM 757 N N . ILE A 1 98 ? 4.040 -5.659 2.243 1.00 96.56 98 ILE A N 1
ATOM 758 C CA . ILE A 1 98 ? 3.850 -6.863 3.065 1.00 96.56 98 ILE A CA 1
ATOM 759 C C . ILE A 1 98 ? 4.386 -6.631 4.483 1.00 96.56 98 ILE A C 1
ATOM 761 O O . ILE A 1 98 ? 3.674 -6.875 5.458 1.00 96.56 98 ILE A O 1
ATOM 765 N N . GLU A 1 99 ? 5.607 -6.117 4.612 1.00 96.38 99 GLU A N 1
ATOM 766 C CA . GLU A 1 99 ? 6.246 -5.889 5.912 1.00 96.38 99 GLU A CA 1
ATOM 767 C C . GLU A 1 99 ? 5.561 -4.779 6.718 1.00 96.38 99 GLU A C 1
ATOM 769 O O . GLU A 1 99 ? 5.309 -4.920 7.919 1.00 96.38 99 GLU A O 1
ATOM 774 N N . SER A 1 100 ? 5.229 -3.667 6.062 1.00 96.75 100 SER A N 1
ATOM 775 C CA . SER A 1 100 ? 4.624 -2.499 6.701 1.00 96.75 100 SER A CA 1
ATOM 776 C C . SER A 1 100 ? 3.193 -2.780 7.172 1.00 96.75 100 SER A C 1
ATOM 778 O O . SER A 1 100 ? 2.804 -2.386 8.278 1.00 96.75 100 SER A O 1
ATOM 780 N N . LEU A 1 101 ? 2.410 -3.517 6.378 1.00 95.31 101 LEU A N 1
ATOM 781 C CA . LEU A 1 101 ? 1.008 -3.821 6.683 1.00 95.31 101 LEU A CA 1
ATOM 782 C C . LEU A 1 101 ? 0.834 -5.049 7.590 1.00 95.31 101 LEU A C 1
ATOM 784 O O . LEU A 1 101 ? -0.207 -5.178 8.240 1.00 95.31 101 LEU A O 1
ATOM 788 N N . ALA A 1 102 ? 1.848 -5.908 7.731 1.00 95.25 102 ALA A N 1
ATOM 789 C CA . ALA A 1 102 ? 1.839 -6.985 8.724 1.00 95.25 102 ALA A CA 1
ATOM 790 C C . ALA A 1 102 ? 1.786 -6.449 10.165 1.00 95.25 102 ALA A C 1
ATOM 792 O O . ALA A 1 102 ? 1.127 -7.039 11.025 1.00 95.25 102 ALA A O 1
ATOM 793 N N . LYS A 1 103 ? 2.407 -5.291 10.427 1.00 95.06 103 LYS A N 1
ATOM 794 C CA . LYS A 1 103 ? 2.425 -4.663 11.756 1.00 95.06 103 LYS A CA 1
ATOM 795 C C . LYS A 1 103 ? 0.999 -4.368 12.257 1.00 95.06 103 LYS A C 1
ATOM 797 O O . LYS A 1 103 ? 0.141 -3.974 11.453 1.00 95.06 103 LYS A O 1
ATOM 802 N N . PRO A 1 104 ? 0.722 -4.520 13.565 1.00 94.06 104 PRO A N 1
ATOM 803 C CA . PRO A 1 104 ? -0.565 -4.136 14.140 1.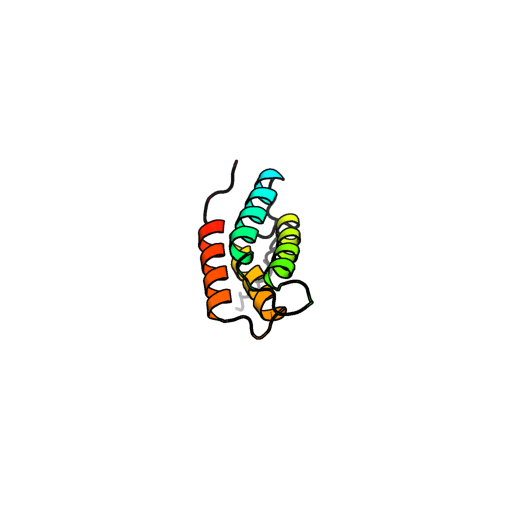00 94.06 104 PRO A CA 1
ATOM 804 C C . PRO A 1 104 ? -0.848 -2.654 13.870 1.00 94.06 104 PRO A C 1
ATOM 806 O O . PRO A 1 104 ? 0.082 -1.860 13.701 1.00 94.06 104 PRO A O 1
ATOM 809 N N . LEU A 1 105 ? -2.128 -2.310 13.761 1.00 92.62 105 LEU A N 1
ATOM 810 C CA . LEU A 1 105 ? -2.561 -0.918 13.681 1.00 92.62 105 LEU A CA 1
ATOM 811 C C . LEU A 1 105 ? -2.733 -0.368 15.092 1.00 92.62 105 LEU A C 1
ATOM 813 O O . LEU A 1 105 ? -2.963 -1.135 16.031 1.00 92.62 105 LEU A O 1
ATOM 817 N N . SER A 1 106 ? -2.633 0.948 15.221 1.00 88.62 106 SER A N 1
ATOM 818 C CA . SER A 1 106 ? -2.987 1.650 16.449 1.00 88.62 106 SER A CA 1
ATOM 819 C C . SER A 1 106 ? -4.417 1.302 16.887 1.00 88.62 106 SER A C 1
ATOM 821 O O . SER A 1 106 ? -5.338 1.175 16.070 1.00 88.62 106 SER A O 1
ATOM 823 N N . THR A 1 107 ? -4.566 1.069 18.191 1.00 75.56 107 THR A N 1
ATOM 824 C CA . THR A 1 107 ? -5.853 0.935 18.892 1.00 75.56 107 THR A CA 1
ATOM 825 C C . THR A 1 107 ? -6.480 2.291 19.144 1.00 75.56 107 THR A C 1
ATOM 827 O O . THR A 1 107 ? -5.729 3.198 19.568 1.00 75.56 107 THR A O 1
#

Sequence (107 aa):
MSRTLLIVLALVVATAYAHHYTPAQQKELNDRVWVCLEPIPTSGSFEAPGGYCYRESKDQVRYGIKKEALPNYIVKCLLDYSPTPEAAVTATAKQCLIESLAKPLST